Protein 1FXR (pdb70)

Organism: Desulfocurvibacter africanus (NCBI:txid873)

InterPro domains:
  IPR001080 3Fe-4S ferredoxin [PR00352] (7-18)
  IPR001080 3Fe-4S ferredoxin [PR00352] (18-28)
  IPR001080 3Fe-4S ferredoxin [PR00352] (48-60)
  IPR017896 4Fe-4S ferredoxin-type, iron-sulphur binding domain [PS51379] (3-31)
  IPR052395 Electron Transfer Ferredoxin [PTHR39163] (1-65)

B-factor: mean 9.67, std 10.25, range [2.0, 51.99]

Foldseek 3Di:
DQAKWFPQVQAPLPCQLCVQQVQQWDADPPVSGIIGPDRPRGPPVSNVVSQVPRPRNGMGTPND/DWDKWFQQVQFPLPCPLCVQQVQQWDAPVVVRGIIGPDRVSGPPVSVVVSQVPRPRSGIDTPPD

Nearest PDB structures (foldseek):
  1fxr-assembly1_B  TM=9.798E-01  e=6.485E-12  Desulfocurvibacter africanus
  1dax-assembly1_A  TM=8.926E-01  e=4.646E-10  Desulfocurvibacter africanus
  1dfd-assembly1_A  TM=8.720E-01  e=8.637E-10  Desulfocurvibacter africanus
  4id8-assembly1_A  TM=8.393E-01  e=1.549E-03  Rhodopseudomonas palustris HaA2
  5odr-assembly1_A  TM=6.618E-01  e=2.146E+00  Methanothermococcus thermolithotrophicus DSM 2095

Secondary structure (DSSP, 8-state):
--EEEE-TTT-----HHHHH-TTTEEEETTTTEEEES-TTSS-HHHHHHHHHH-TT--EEEE--/---EEE-TTT-----HHHHH-TTTEEEETTTTEEEES-TTSS-HHHHHHHHHH-TT--EEETT-

Sequence (128 aa):
ARKFYVDQDECIACESCVEIAPGAFAMDPEIEKAYVKDVEGASQEEVEEAMDTCPVQCIHWEDEARKFYVDQDECIACESCVEIAPGAFAMDPEIEKAYVKDVEGASQEEVEEAMDTCPVQCIHWEDE

Solvent-accessible surface area: 7194 Å² total; per-residue (Å²): 79,102,92,4,78,18,51,54,136,86,15,113,31,60,90,27,13,39,135,40,0,44,1,0,1,23,47,40,102,153,93,99,57,3,86,37,97,44,48,47,0,3,4,84,117,9,2,47,92,1,23,113,64,14,87,44,101,3,7,67,37,56,109,174,125,68,137,6,90,15,49,54,132,94,15,104,38,60,76,27,12,25,132,42,0,53,1,0,2,26,44,40,110,155,84,116,52,2,87,31,98,42,42,37,0,0,14,77,104,10,0,73,95,0,22,114,61,13,76,48,106,3,7,44,68,92,145,155

CATH classification: 3.30.70.20

Radius of gyration: 15.59 Å; Cα contacts (8 Å, |Δi|>4): 260; chains: 2; bounding box: 47×30×27 Å

Structure (mmCIF, N/CA/C/O backbone):
data_1FXR
#
_entry.id   1FXR
#
_cell.length_a   96.600
_cell.length_b   58.100
_cell.length_c   20.700
_cell.angle_alpha   90.00
_cell.angle_beta   90.00
_cell.angle_gamma   90.00
#
_symmetry.space_group_name_H-M   'P 21 21 2'
#
loop_
_entity.id
_entity.type
_entity.pdbx_description
1 polymer 'FERREDOXIN I'
2 non-polymer 'IRON/SULFUR CLUSTER'
3 non-polymer 'SULFATE ION'
4 water water
#
loop_
_atom_site.group_PDB
_atom_site.id
_atom_site.type_symbol
_atom_site.label_atom_id
_atom_site.label_alt_id
_atom_site.label_comp_id
_atom_site.label_asym_id
_atom_site.label_entity_id
_atom_site.label_seq_id
_atom_site.pdbx_PDB_ins_code
_atom_site.Cartn_x
_atom_site.Cartn_y
_atom_site.Cartn_z
_atom_site.occupancy
_atom_site.B_iso_or_equiv
_atom_site.auth_seq_id
_atom_site.auth_comp_id
_atom_site.auth_asym_id
_atom_site.auth_atom_id
_atom_site.pdbx_PDB_model_num
ATOM 1 N N . ALA A 1 1 ? -5.183 4.912 16.158 1.00 7.03 1 ALA A N 1
ATOM 2 C CA . ALA A 1 1 ? -4.909 5.261 14.785 1.00 7.27 1 ALA A CA 1
ATOM 3 C C . ALA A 1 1 ? -3.462 4.829 14.608 1.00 6.95 1 ALA A C 1
ATOM 4 O O . ALA A 1 1 ? -2.679 4.968 15.551 1.00 8.51 1 ALA A O 1
ATOM 6 N N . ARG A 1 2 ? -3.094 4.296 13.451 1.00 6.90 2 ARG A N 1
ATOM 7 C CA . ARG A 1 2 ? -1.720 3.913 13.164 1.00 6.13 2 ARG A CA 1
ATOM 8 C C . ARG A 1 2 ? -0.957 5.237 13.268 1.00 6.76 2 ARG A C 1
ATOM 9 O O . ARG A 1 2 ? -1.534 6.252 12.861 1.00 8.10 2 ARG A O 1
ATOM 17 N N . LYS A 1 3 ? 0.238 5.337 13.845 1.00 6.86 3 LYS A N 1
ATOM 18 C CA . LYS A 1 3 ? 0.889 6.639 14.009 1.00 7.25 3 LYS A CA 1
ATOM 19 C C . LYS A 1 3 ? 1.542 7.108 12.711 1.00 5.97 3 LYS A C 1
ATOM 20 O O . LYS A 1 3 ? 2.000 6.285 11.906 1.00 5.62 3 LYS A O 1
ATOM 26 N N . PHE A 1 4 ? 1.593 8.431 12.522 1.00 4.06 4 PHE A N 1
ATOM 27 C CA . PHE A 1 4 ? 2.185 9.066 11.366 1.00 2.29 4 PHE A CA 1
ATOM 28 C C . PHE A 1 4 ? 2.726 10.386 11.856 1.00 2.00 4 PHE A C 1
ATOM 29 O O . PHE A 1 4 ? 2.313 10.850 12.914 1.00 2.00 4 PHE A O 1
ATOM 37 N N . TYR A 1 5 ? 3.661 10.983 11.123 1.00 2.58 5 TYR A N 1
ATOM 38 C CA . TYR A 1 5 ? 4.309 12.244 11.480 1.00 3.12 5 TYR A CA 1
ATOM 39 C C . TYR A 1 5 ? 4.927 12.910 10.227 1.00 2.00 5 TYR A C 1
ATOM 40 O O . TYR A 1 5 ? 5.238 12.195 9.254 1.00 2.00 5 TYR A O 1
ATOM 49 N N . VAL A 1 6 ? 5.100 14.240 10.215 1.00 2.00 6 VAL A N 1
ATOM 50 C CA . VAL A 1 6 ? 5.770 14.942 9.130 1.00 2.83 6 VAL A CA 1
ATOM 51 C C . VAL A 1 6 ? 7.274 15.013 9.407 1.00 3.98 6 VAL A C 1
ATOM 52 O O . VAL A 1 6 ? 7.685 15.246 10.550 1.00 5.37 6 VAL A O 1
ATOM 56 N N . ASP A 1 7 ? 8.152 14.771 8.436 1.00 3.11 7 ASP A N 1
ATOM 57 C CA . ASP A 1 7 ? 9.584 14.964 8.625 1.00 2.42 7 ASP A CA 1
ATOM 58 C C . ASP A 1 7 ? 9.706 16.376 8.081 1.00 2.86 7 ASP A C 1
ATOM 59 O O . ASP A 1 7 ? 9.716 16.663 6.872 1.00 2.00 7 ASP A O 1
ATOM 64 N N . GLN A 1 8 ? 9.743 17.280 9.050 1.00 3.47 8 GLN A N 1
ATOM 65 C CA . GLN A 1 8 ? 9.779 18.704 8.796 1.00 4.80 8 GLN A CA 1
ATOM 66 C C . GLN A 1 8 ? 11.068 19.180 8.159 1.00 4.94 8 GLN A C 1
ATOM 67 O O . GLN A 1 8 ? 11.020 20.189 7.465 1.00 5.28 8 GLN A O 1
ATOM 73 N N . ASP A 1 9 ? 12.185 18.442 8.264 1.00 5.77 9 ASP A N 1
ATOM 74 C CA . ASP A 1 9 ? 13.413 18.823 7.571 1.00 6.33 9 ASP A CA 1
ATOM 75 C C . ASP A 1 9 ? 13.268 18.949 6.065 1.00 7.61 9 ASP A C 1
ATOM 76 O O . ASP A 1 9 ? 13.878 19.816 5.435 1.00 9.40 9 ASP A O 1
ATOM 81 N N . GLU A 1 10 ? 12.415 18.057 5.571 1.00 7.37 10 GLU A N 1
ATOM 82 C CA . GLU A 1 10 ? 12.167 17.835 4.178 1.00 7.71 10 GLU A CA 1
ATOM 83 C C . GLU A 1 10 ? 10.976 18.604 3.619 1.00 9.70 10 GLU A C 1
ATOM 84 O O . GLU A 1 10 ? 10.937 18.911 2.421 1.00 11.28 10 GLU A O 1
ATOM 90 N N . CYS A 1 11 ? 10.037 18.966 4.507 1.00 9.38 11 CYS A N 1
ATOM 91 C CA . CYS A 1 11 ? 8.794 19.630 4.142 1.00 6.08 11 CYS A CA 1
ATOM 92 C C . CYS A 1 11 ? 8.957 20.893 3.295 1.00 6.53 11 CYS A C 1
ATOM 93 O O . CYS A 1 11 ? 9.512 21.871 3.770 1.00 6.14 11 CYS A O 1
ATOM 96 N N . ILE A 1 12 ? 8.343 20.966 2.112 1.00 6.34 12 ILE A N 1
ATOM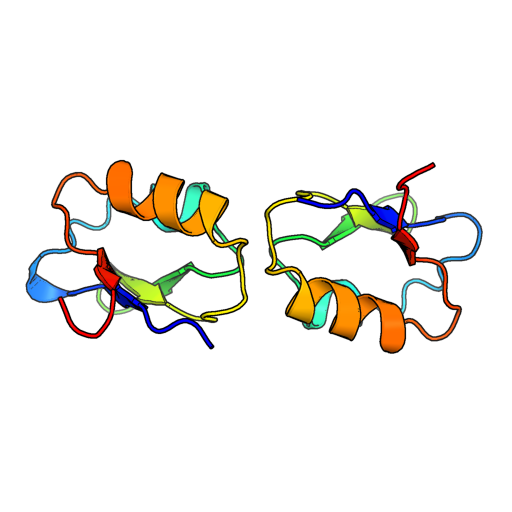 97 C CA . ILE A 1 12 ? 8.419 22.136 1.246 1.00 4.64 12 ILE A CA 1
ATOM 98 C C . ILE A 1 12 ? 7.286 23.162 1.422 1.00 5.49 12 ILE A C 1
ATOM 99 O O . ILE A 1 12 ? 7.088 24.067 0.613 1.00 7.49 12 ILE A O 1
ATOM 104 N N . ALA A 1 13 ? 6.540 23.118 2.527 1.00 4.58 13 ALA A N 1
ATOM 105 C CA . ALA A 1 13 ? 5.351 23.939 2.755 1.00 4.49 13 ALA A CA 1
ATOM 106 C C . ALA A 1 13 ? 4.318 24.089 1.648 1.00 6.29 13 ALA A C 1
ATOM 107 O O . ALA A 1 13 ? 3.584 25.074 1.608 1.00 8.78 13 ALA A O 1
ATOM 109 N N . CYS A 1 14 ? 4.198 23.162 0.685 1.00 6.37 14 CYS A N 1
ATOM 110 C CA . CYS A 1 14 ? 3.131 23.271 -0.324 1.00 6.42 14 CYS A CA 1
ATOM 111 C C . CYS A 1 14 ? 1.682 23.441 0.151 1.00 7.30 14 CYS A C 1
ATOM 112 O O . CYS A 1 14 ? 0.816 23.848 -0.617 1.00 5.96 14 CYS A O 1
ATOM 115 N N . GLU A 1 15 ? 1.391 23.027 1.394 1.00 8.78 15 GLU A N 1
ATOM 116 C CA . GLU A 1 15 ? 0.064 23.012 1.995 1.00 8.44 15 GLU A CA 1
ATOM 117 C C . GLU A 1 15 ? -0.941 21.986 1.509 1.00 6.20 15 GLU A C 1
ATOM 118 O O . GLU A 1 15 ? -2.052 21.950 2.065 1.00 5.03 15 GLU A O 1
ATOM 124 N N . SER A 1 16 ? -0.621 21.093 0.559 1.00 4.20 16 SER A N 1
ATOM 125 C CA . SER A 1 16 ? -1.555 20.054 0.118 1.00 4.95 16 SER A CA 1
ATOM 126 C C . SER A 1 16 ? -2.159 19.167 1.200 1.00 3.62 16 SER A C 1
ATOM 127 O O . SER A 1 16 ? -3.337 18.833 1.121 1.00 3.32 16 SER A O 1
ATOM 130 N N . CYS A 1 17 ? -1.407 18.770 2.239 1.00 3.00 17 CYS A N 1
ATOM 131 C CA . CYS A 1 17 ? -1.923 17.986 3.371 1.00 3.55 17 CYS A CA 1
ATOM 132 C C . CYS A 1 17 ? -2.926 18.670 4.283 1.00 5.06 17 CYS A C 1
ATOM 133 O O . CYS A 1 17 ? -3.811 18.029 4.849 1.00 5.17 17 CYS A O 1
ATOM 136 N N . VAL A 1 18 ? -2.768 19.981 4.424 1.00 5.23 18 VAL A N 1
ATOM 137 C CA . VAL A 1 18 ? -3.655 20.791 5.239 1.00 8.09 18 VAL A CA 1
ATOM 138 C C . VAL A 1 18 ? -4.926 20.973 4.392 1.00 9.28 18 VAL A C 1
ATOM 139 O O . VAL A 1 18 ? -6.034 21.057 4.931 1.00 8.92 18 VAL A O 1
ATOM 143 N N . GLU A 1 19 ? -4.810 21.040 3.055 1.00 9.84 19 GLU A N 1
ATOM 144 C CA . GLU A 1 19 ? -5.991 21.057 2.196 1.00 10.44 19 GLU A CA 1
ATOM 145 C C . GLU A 1 19 ? -6.718 19.707 2.192 1.00 7.95 19 GLU A C 1
ATOM 146 O O . GLU A 1 19 ? -7.941 19.662 2.287 1.00 7.09 19 GLU A O 1
ATOM 152 N N . ILE A 1 20 ? -6.036 18.569 2.084 1.00 4.71 20 ILE A N 1
ATOM 153 C CA . ILE A 1 20 ? -6.702 17.274 2.035 1.00 4.45 20 ILE A CA 1
ATOM 154 C C . ILE A 1 20 ? -7.230 16.799 3.392 1.00 6.08 20 ILE A C 1
ATOM 155 O O . ILE A 1 20 ? -8.317 16.203 3.457 1.00 6.46 20 ILE A O 1
ATOM 160 N N . ALA A 1 21 ? -6.465 17.047 4.477 1.00 4.56 21 ALA A N 1
ATOM 161 C CA . ALA A 1 21 ? -6.768 16.518 5.789 1.00 3.16 21 ALA A CA 1
ATOM 162 C C . ALA A 1 21 ? -6.653 17.589 6.890 1.00 3.59 21 ALA A C 1
ATOM 163 O O . ALA A 1 21 ? -5.743 17.554 7.733 1.00 2.01 21 ALA A O 1
ATOM 165 N N . PRO A 1 22 ? -7.567 18.574 6.916 1.00 2.59 22 PRO A N 1
ATOM 166 C CA . PRO A 1 22 ? -7.466 19.745 7.757 1.00 2.00 22 PRO A CA 1
ATOM 167 C C . PRO A 1 22 ? -7.685 19.459 9.218 1.00 2.00 22 PRO A C 1
ATOM 168 O O . PRO A 1 22 ? -7.349 20.298 10.036 1.00 2.80 22 PRO A O 1
ATOM 172 N N . GLY A 1 23 ? -8.272 18.349 9.631 1.00 2.00 23 GLY A N 1
ATOM 173 C CA . GLY A 1 23 ? -8.382 18.033 11.045 1.00 3.14 23 GLY A CA 1
ATOM 174 C C . GLY A 1 23 ? -7.131 17.334 11.567 1.00 2.00 23 GLY A C 1
ATOM 175 O O . GLY A 1 23 ? -6.929 17.248 12.768 1.00 2.00 23 GLY A O 1
ATOM 176 N N . ALA A 1 24 ? -6.260 16.833 10.701 1.00 2.73 24 ALA A N 1
ATOM 177 C CA . ALA A 1 24 ? -5.042 16.130 11.086 1.00 3.27 24 ALA A CA 1
ATOM 178 C C . ALA A 1 24 ? -3.794 16.977 10.881 1.00 3.02 24 ALA A C 1
ATOM 179 O O . ALA A 1 24 ? -2.883 16.879 11.707 1.00 3.38 24 ALA A O 1
ATOM 181 N N . PHE A 1 25 ? -3.711 17.849 9.862 1.00 3.26 25 PHE A N 1
ATOM 182 C CA . PHE A 1 25 ? -2.510 18.626 9.579 1.00 2.08 25 PHE A CA 1
ATOM 183 C C . PHE A 1 25 ? -2.738 20.098 9.740 1.00 2.15 25 PHE A C 1
ATOM 184 O O . PHE A 1 25 ? -3.846 20.558 9.458 1.00 3.40 25 PHE A O 1
ATOM 192 N N . ALA A 1 26 ? -1.728 20.855 10.170 1.00 2.81 26 ALA A N 1
ATOM 193 C CA . ALA A 1 26 ? -1.811 22.319 10.223 1.00 4.56 26 ALA A CA 1
ATOM 194 C C . ALA A 1 26 ? -0.414 22.866 9.913 1.00 6.76 26 ALA A C 1
ATOM 195 O O . ALA A 1 26 ? 0.586 22.141 10.027 1.00 6.89 26 ALA A O 1
ATOM 197 N N . MET A 1 27 ? -0.287 24.105 9.451 1.00 9.14 27 MET A N 1
ATOM 198 C CA . MET A 1 27 ? 1.006 24.756 9.230 1.00 11.42 27 MET A CA 1
ATOM 199 C C . MET A 1 27 ? 1.537 25.422 10.509 1.00 13.43 27 MET A C 1
ATOM 200 O O . MET A 1 27 ? 0.766 26.062 11.240 1.00 12.46 27 MET A O 1
ATOM 205 N N . ASP A 1 28 ? 2.818 25.288 10.865 1.00 16.03 28 ASP A N 1
ATOM 206 C CA . ASP A 1 28 ? 3.376 26.000 12.009 1.00 19.80 28 ASP A CA 1
ATOM 207 C C . ASP A 1 28 ? 3.790 27.413 11.572 1.00 19.90 28 ASP A C 1
ATOM 208 O O . ASP A 1 28 ? 4.817 27.580 10.888 1.00 18.83 28 ASP A O 1
ATOM 213 N N . PRO A 1 29 ? 3.117 28.464 12.070 1.00 20.79 29 PRO A N 1
ATOM 214 C CA . PRO A 1 29 ? 3.132 29.795 11.488 1.00 22.73 29 PRO A CA 1
ATOM 215 C C . PRO A 1 29 ? 4.534 30.395 11.454 1.00 24.98 29 PRO A C 1
ATOM 216 O O . PRO A 1 29 ? 4.851 31.219 10.577 1.00 25.18 29 PRO A O 1
ATOM 220 N N . GLU A 1 30 ? 5.378 29.921 12.393 1.00 25.63 30 GLU A N 1
ATOM 221 C CA . GLU A 1 30 ? 6.690 30.494 12.510 1.00 26.58 30 GLU A CA 1
ATOM 222 C C . GLU A 1 30 ? 7.848 29.638 12.019 1.00 25.86 30 GLU A C 1
ATOM 223 O O . GLU A 1 30 ? 8.962 30.161 11.926 1.00 27.02 30 GLU A O 1
ATOM 229 N N . ILE A 1 31 ? 7.693 28.343 11.717 1.00 23.75 31 ILE A N 1
ATOM 230 C CA . ILE A 1 31 ? 8.800 27.663 11.031 1.00 22.98 31 ILE A CA 1
ATOM 231 C C . ILE A 1 31 ? 8.424 27.317 9.589 1.00 22.80 31 ILE A C 1
ATOM 232 O O . ILE A 1 31 ? 9.263 26.823 8.842 1.00 22.68 31 ILE A O 1
ATOM 237 N N . GLU A 1 32 ? 7.161 27.562 9.191 1.00 22.46 32 GLU A N 1
ATOM 238 C CA . GLU A 1 32 ? 6.648 27.283 7.864 1.00 21.16 32 GLU A CA 1
ATOM 239 C C . GLU A 1 32 ? 6.794 25.844 7.401 1.00 17.94 32 GLU A C 1
ATOM 240 O O . GLU A 1 32 ? 7.132 25.529 6.263 1.00 18.07 32 GLU A O 1
ATOM 246 N N . LYS A 1 33 ? 6.483 24.926 8.297 1.00 14.15 33 LYS A N 1
ATOM 247 C CA . LYS A 1 33 ? 6.535 23.510 8.001 1.00 10.72 33 LYS A CA 1
ATOM 248 C C . LYS A 1 33 ? 5.180 23.009 8.459 1.00 9.45 33 LYS A C 1
ATOM 249 O O . LYS A 1 33 ? 4.555 23.624 9.330 1.00 8.52 33 LYS A O 1
ATOM 255 N N . ALA A 1 34 ? 4.675 21.927 7.888 1.00 7.08 34 ALA A N 1
ATOM 256 C CA . ALA A 1 34 ? 3.408 21.361 8.337 1.00 4.98 34 ALA A CA 1
ATOM 257 C C . ALA A 1 34 ? 3.662 20.448 9.535 1.00 4.80 34 ALA A C 1
ATOM 258 O O . ALA A 1 34 ? 4.801 19.994 9.711 1.00 5.19 34 ALA A O 1
ATOM 260 N N . TYR A 1 35 ? 2.725 20.172 10.440 1.00 4.65 35 TYR A N 1
ATOM 261 C CA . TYR A 1 35 ? 2.959 19.181 11.493 1.00 4.49 35 TYR A CA 1
ATOM 262 C C . TYR A 1 35 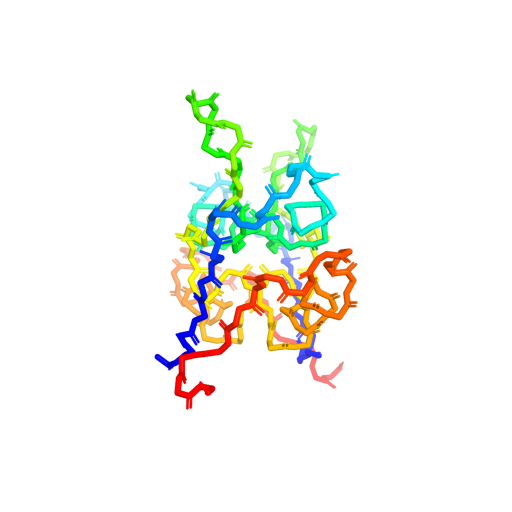? 1.636 18.475 11.789 1.00 2.62 35 TYR A C 1
ATOM 263 O O . TYR A 1 35 ? 0.575 18.986 11.411 1.00 2.36 35 TYR A O 1
ATOM 272 N N . VAL A 1 36 ? 1.621 17.324 12.448 1.00 2.00 36 VAL A N 1
ATOM 273 C CA . VAL A 1 36 ? 0.373 16.655 12.751 1.00 2.42 36 VAL A CA 1
ATOM 274 C C . VAL A 1 36 ? -0.276 17.331 13.961 1.00 2.00 36 VAL A C 1
ATOM 275 O O . VAL A 1 36 ? 0.275 17.312 15.060 1.00 2.00 36 VAL A O 1
ATOM 279 N N . LYS A 1 37 ? -1.428 17.972 13.813 1.00 2.00 37 LYS A N 1
ATOM 280 C CA . LYS A 1 37 ? -2.084 18.509 14.990 1.00 2.39 37 LYS A CA 1
ATOM 281 C C . LYS A 1 37 ? -3.010 17.474 15.646 1.00 2.86 37 LYS A C 1
ATOM 282 O O . LYS A 1 37 ? -3.392 17.638 16.816 1.00 3.83 37 LYS A O 1
ATOM 288 N N . ASP A 1 38 ? -3.443 16.404 14.953 1.00 2.30 38 ASP A N 1
ATOM 289 C CA . ASP A 1 38 ? -4.238 15.372 15.583 1.00 2.00 38 ASP A CA 1
ATOM 290 C C . ASP A 1 38 ? -4.156 14.085 14.780 1.00 2.00 38 ASP A C 1
ATOM 291 O O . ASP A 1 38 ? -4.616 14.003 13.648 1.00 2.00 38 ASP A O 1
ATOM 296 N N . VAL A 1 39 ? -3.619 13.029 15.397 1.00 2.39 39 VAL A N 1
ATOM 297 C CA . VAL A 1 39 ? -3.444 11.707 14.800 1.00 2.49 39 VAL A CA 1
ATOM 298 C C . VAL A 1 39 ? -4.790 10.994 14.477 1.00 3.14 39 VAL A C 1
ATOM 299 O O . VAL A 1 39 ? -4.893 10.115 13.611 1.00 2.00 39 VAL A O 1
ATOM 303 N N . GLU A 1 40 ? -5.852 11.412 15.185 1.00 2.00 40 GLU A N 1
ATOM 304 C CA . GLU A 1 40 ? -7.202 10.955 14.974 1.00 2.00 40 GLU A CA 1
ATOM 305 C C . GLU A 1 40 ? -8.047 11.914 14.126 1.00 2.74 40 GLU A C 1
ATOM 306 O O . GLU A 1 40 ? -9.247 11.665 13.918 1.00 2.00 40 GLU A O 1
ATOM 312 N N . GLY A 1 41 ? -7.461 12.982 13.575 1.00 2.18 41 GLY A N 1
ATOM 313 C CA . GLY A 1 41 ? -8.210 14.018 12.884 1.00 2.00 41 GLY A CA 1
ATOM 314 C C . GLY A 1 41 ? -8.504 13.727 11.428 1.00 2.00 41 GLY A C 1
ATOM 315 O O . GLY A 1 41 ? -8.866 14.628 10.680 1.00 4.09 41 GLY A O 1
ATOM 316 N N . ALA A 1 42 ? -8.312 12.528 10.920 1.00 2.00 42 ALA A N 1
ATOM 317 C CA . ALA A 1 42 ? -8.653 12.200 9.541 1.00 2.24 42 ALA A CA 1
ATOM 318 C C . ALA A 1 42 ? -8.753 10.678 9.563 1.00 2.87 42 ALA A C 1
ATOM 319 O O . ALA A 1 42 ? -8.192 10.037 10.470 1.00 2.00 42 ALA A O 1
ATOM 321 N N . SER A 1 43 ? -9.525 10.072 8.665 1.00 3.20 43 SER A N 1
ATOM 322 C CA . SER A 1 43 ? -9.600 8.625 8.622 1.00 3.96 43 SER A CA 1
ATOM 323 C C . SER A 1 43 ? -8.259 8.138 8.082 1.00 2.01 43 SER A C 1
ATOM 324 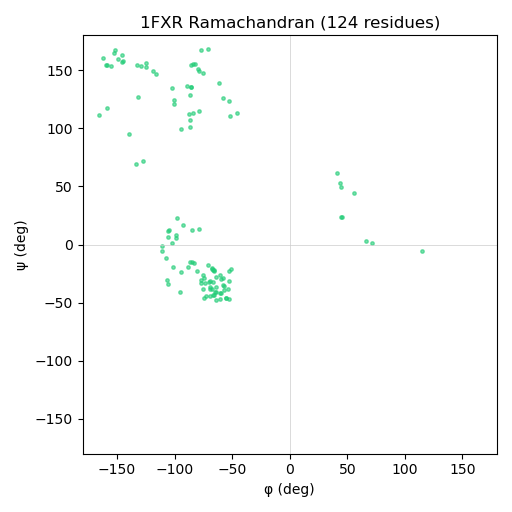O O . SER A 1 43 ? -7.478 8.921 7.515 1.00 2.00 43 SER A O 1
AT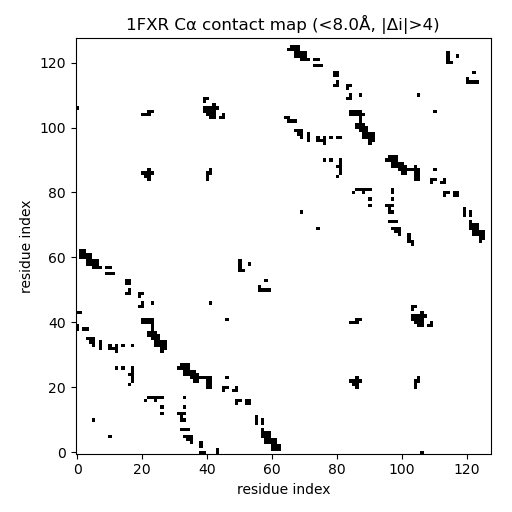OM 327 N N . GLN A 1 44 ? -7.989 6.845 8.177 1.00 3.17 44 GLN A N 1
ATOM 328 C CA . GLN A 1 44 ? -6.750 6.303 7.687 1.00 5.16 44 GLN A CA 1
ATOM 329 C C . GLN A 1 44 ? -6.683 6.495 6.174 1.00 5.80 44 GLN A C 1
ATOM 330 O O . GLN A 1 44 ? -5.606 6.819 5.677 1.00 3.80 44 GLN A O 1
ATOM 336 N N . GLU A 1 45 ? -7.775 6.393 5.395 1.00 7.28 45 GLU A N 1
ATOM 337 C CA . GLU A 1 45 ? -7.666 6.612 3.945 1.00 10.62 45 GLU A CA 1
ATOM 338 C C . GLU A 1 45 ? -7.378 8.062 3.547 1.00 8.02 45 GLU A C 1
ATOM 339 O O . GLU A 1 45 ? -6.684 8.316 2.552 1.00 7.55 45 GLU A O 1
ATOM 345 N N . GLU A 1 46 ? -7.859 9.040 4.320 1.00 5.27 46 GLU A N 1
ATOM 346 C CA . GLU A 1 46 ? -7.593 10.426 4.040 1.00 3.08 46 GLU A CA 1
ATOM 347 C C . GLU A 1 46 ? -6.149 10.746 4.405 1.00 3.01 46 GLU A C 1
ATOM 348 O O . GLU A 1 46 ? -5.510 11.591 3.766 1.00 2.00 46 GLU A O 1
ATOM 354 N N . VAL A 1 47 ? -5.613 10.088 5.437 1.00 2.53 47 VAL A N 1
ATOM 355 C CA . VAL A 1 47 ? -4.217 10.285 5.789 1.00 2.91 47 VAL A CA 1
ATOM 356 C C . VAL A 1 47 ? -3.365 9.788 4.629 1.00 2.00 47 VAL A C 1
ATOM 357 O O . VAL A 1 47 ? -2.474 10.505 4.145 1.00 2.00 47 VAL A O 1
ATOM 361 N N . GLU A 1 48 ? -3.677 8.587 4.138 1.00 2.00 48 GLU A N 1
ATOM 362 C CA . GLU A 1 48 ? -2.934 7.988 3.040 1.00 3.17 48 GLU A CA 1
ATOM 363 C C . GLU A 1 48 ? -2.987 8.862 1.809 1.00 2.00 48 GLU A C 1
ATOM 364 O O . GLU A 1 48 ? -1.948 9.074 1.184 1.00 2.00 48 GLU A O 1
ATOM 370 N N . GLU A 1 49 ? -4.141 9.443 1.494 1.00 2.00 49 GLU A N 1
ATOM 371 C CA . GLU A 1 49 ? -4.269 10.355 0.378 1.00 2.00 49 GLU A CA 1
ATOM 372 C C . GLU A 1 49 ? -3.257 11.503 0.518 1.00 2.94 49 GLU A C 1
ATOM 373 O O . GLU A 1 49 ? -2.510 11.810 -0.428 1.00 2.00 49 GLU A O 1
ATOM 379 N N . ALA A 1 50 ? -3.159 12.075 1.727 1.00 2.00 50 ALA A N 1
ATOM 380 C CA . ALA A 1 50 ? -2.276 13.203 1.953 1.00 2.00 50 ALA A CA 1
ATOM 381 C C . ALA A 1 50 ? -0.813 12.788 1.862 1.00 2.90 50 ALA A C 1
ATOM 382 O O . ALA A 1 50 ? 0.012 13.497 1.283 1.00 2.29 50 ALA A O 1
ATOM 384 N N . MET A 1 51 ? -0.498 11.599 2.370 1.00 2.72 51 MET A N 1
ATOM 385 C CA . MET A 1 51 ? 0.824 11.010 2.275 1.00 4.85 51 MET A CA 1
ATOM 386 C C . MET A 1 51 ? 1.261 10.706 0.848 1.00 4.85 51 MET A C 1
ATOM 387 O O . MET A 1 51 ? 2.423 10.890 0.487 1.00 4.31 51 MET A O 1
ATOM 392 N N . ASP A 1 52 ? 0.353 10.191 0.027 1.00 5.37 52 ASP A N 1
ATOM 393 C CA . ASP A 1 52 ? 0.661 9.844 -1.353 1.00 6.37 52 ASP A CA 1
ATOM 394 C C . ASP A 1 52 ? 0.784 11.085 -2.195 1.00 5.40 52 ASP A C 1
ATOM 395 O O . ASP A 1 52 ? 1.472 11.051 -3.203 1.00 7.79 52 ASP A O 1
ATOM 400 N N . THR A 1 53 ? 0.087 12.159 -1.839 1.00 4.53 53 THR A N 1
ATOM 401 C CA . THR A 1 53 ? 0.204 13.448 -2.493 1.00 3.37 53 THR A CA 1
ATOM 402 C C . THR A 1 53 ? 1.447 14.247 -2.116 1.00 3.89 53 THR A C 1
ATOM 403 O O . THR A 1 53 ? 1.916 14.975 -2.990 1.00 2.99 53 THR A O 1
ATOM 407 N N . CYS A 1 54 ? 2.007 14.140 -0.897 1.00 2.44 54 CYS A N 1
ATOM 408 C CA . CYS A 1 54 ? 3.168 14.911 -0.531 1.00 2.00 54 CYS A CA 1
ATOM 409 C C . CYS A 1 54 ? 4.267 14.921 -1.588 1.00 3.13 54 CYS A C 1
ATOM 410 O O . CYS A 1 54 ? 4.900 13.883 -1.778 1.00 2.00 54 CYS A O 1
ATOM 413 N N . PRO A 1 55 ? 4.593 16.051 -2.251 1.00 3.03 55 PRO A N 1
ATOM 414 C CA . PRO A 1 55 ? 5.567 16.099 -3.331 1.00 3.32 55 PRO A CA 1
ATOM 415 C C . PRO A 1 55 ? 6.946 15.643 -2.899 1.00 2.89 55 PRO A C 1
ATOM 416 O O . PRO A 1 55 ? 7.698 15.138 -3.729 1.00 2.59 55 PRO A O 1
ATOM 420 N N . VAL A 1 56 ? 7.321 15.834 -1.636 1.00 2.00 56 VAL A N 1
ATOM 421 C CA . VAL A 1 56 ? 8.606 15.348 -1.183 1.00 2.41 56 VAL A CA 1
ATOM 422 C C . VAL A 1 56 ? 8.509 14.090 -0.311 1.00 3.72 56 VAL A C 1
ATOM 423 O O . VAL A 1 56 ? 9.471 13.671 0.331 1.00 2.53 56 VAL A O 1
ATOM 427 N N . GLN A 1 57 ? 7.353 13.419 -0.248 1.00 4.07 57 GLN A N 1
ATOM 428 C CA . GLN A 1 57 ? 7.186 12.207 0.567 1.00 5.21 57 GLN A CA 1
ATOM 429 C C . GLN A 1 57 ? 7.789 12.229 1.986 1.00 4.77 57 GLN A C 1
ATOM 430 O O . GLN A 1 57 ? 8.580 11.362 2.381 1.00 4.85 57 GLN A O 1
ATOM 436 N N . CYS A 1 58 ? 7.426 13.260 2.768 1.00 4.35 58 CYS A N 1
ATOM 437 C CA . CYS A 1 58 ? 7.930 13.437 4.131 1.00 3.35 58 CYS A CA 1
ATOM 438 C C . CYS A 1 58 ? 6.972 13.047 5.258 1.00 2.62 58 CYS A C 1
ATOM 439 O O . CYS A 1 58 ? 7.348 13.086 6.434 1.00 3.53 58 CYS A O 1
ATOM 442 N N . ILE A 1 59 ? 5.774 12.555 4.969 1.00 2.00 59 ILE A N 1
ATOM 443 C CA . ILE A 1 59 ? 4.862 12.114 6.008 1.00 2.22 59 ILE A CA 1
ATOM 444 C C . ILE A 1 59 ? 5.050 10.591 5.991 1.00 2.84 59 ILE A C 1
ATOM 445 O O . ILE A 1 59 ? 4.965 9.917 4.951 1.00 2.00 59 ILE A O 1
ATOM 450 N N . HIS A 1 60 ? 5.389 10.058 7.156 1.00 2.97 60 HIS A N 1
ATOM 451 C CA . HIS A 1 60 ? 5.737 8.657 7.278 1.00 2.00 60 HIS A CA 1
ATOM 452 C C . HIS A 1 60 ? 4.869 8.005 8.329 1.00 2.92 60 HIS A C 1
ATOM 453 O O . HIS A 1 60 ? 4.423 8.653 9.275 1.00 4.21 60 HIS A O 1
ATOM 460 N N . TRP A 1 61 ? 4.638 6.713 8.199 1.00 4.86 61 TRP A N 1
ATOM 461 C CA . TRP A 1 61 ? 3.955 5.947 9.213 1.00 5.95 61 TRP A CA 1
ATOM 462 C C . TRP A 1 61 ? 5.043 5.611 10.221 1.00 8.41 61 TRP A C 1
ATOM 463 O O . TRP A 1 61 ? 6.238 5.570 9.900 1.00 9.45 61 TRP A O 1
ATOM 474 N N . GLU A 1 62 ? 4.645 5.363 11.457 1.00 11.80 62 GLU A N 1
ATOM 475 C CA . GLU A 1 62 ? 5.554 5.012 12.521 1.00 14.81 62 GLU A CA 1
ATOM 476 C C . GLU A 1 62 ? 4.795 3.936 13.251 1.00 17.15 62 GLU A C 1
ATOM 477 O O . GLU A 1 62 ? 3.791 4.161 13.931 1.00 16.15 62 GLU A O 1
ATOM 483 N N . ASP A 1 63 ? 5.174 2.754 12.802 1.00 20.68 63 ASP A N 1
ATOM 484 C CA . ASP A 1 63 ? 4.722 1.484 13.390 1.00 26.65 63 ASP A CA 1
ATOM 485 C C . ASP A 1 63 ? 5.795 1.053 14.382 1.00 30.41 63 ASP A C 1
ATOM 486 O O . ASP A 1 63 ? 5.579 0.379 15.400 1.00 31.24 63 ASP A O 1
ATOM 491 N N . GLU A 1 64 ? 6.958 1.335 13.761 1.00 35.59 64 GLU A N 1
ATOM 492 C CA . GLU A 1 64 ? 8.313 1.234 14.276 1.00 39.75 64 GLU A CA 1
ATOM 493 C C . GLU A 1 64 ? 8.610 2.324 15.319 1.00 40.60 64 GLU A C 1
ATOM 494 O O . GLU A 1 64 ? 7.692 3.004 15.739 1.00 41.41 64 GLU A O 1
ATOM 501 N N . ALA B 1 1 ? -17.461 5.327 2.102 1.00 36.47 1 ALA B N 1
ATOM 502 C CA . ALA B 1 1 ? -17.114 4.467 3.220 1.00 35.98 1 ALA B CA 1
ATOM 503 C C . ALA B 1 1 ? -18.142 4.829 4.305 1.00 35.06 1 ALA B C 1
ATOM 504 O O . ALA B 1 1 ? -19.273 4.366 4.156 1.00 33.64 1 ALA B O 1
ATOM 506 N N . ARG B 1 2 ? -17.856 5.690 5.297 1.00 33.25 2 ARG B N 1
ATOM 507 C CA . ARG B 1 2 ? -18.791 6.029 6.362 1.00 31.03 2 ARG B CA 1
ATOM 508 C C . ARG B 1 2 ? -19.858 6.973 5.853 1.00 28.67 2 ARG B C 1
ATOM 509 O O . ARG B 1 2 ? -19.559 7.783 4.971 1.00 30.38 2 ARG B O 1
ATOM 517 N N . LYS B 1 3 ? -21.075 6.889 6.374 1.00 24.11 3 LYS B N 1
ATOM 518 C CA . LYS B 1 3 ? -22.066 7.915 6.116 1.00 19.17 3 LYS B CA 1
ATOM 519 C C . LYS B 1 3 ? -22.595 8.210 7.498 1.00 14.16 3 LYS B C 1
ATOM 520 O O . LYS B 1 3 ? -22.974 7.299 8.251 1.00 11.39 3 LYS B O 1
ATOM 526 N N . PHE B 1 4 ? -22.566 9.475 7.846 1.00 8.84 4 PHE B N 1
ATOM 527 C CA . PHE B 1 4 ? -23.145 9.951 9.086 1.00 6.02 4 PHE B CA 1
ATOM 528 C C . PHE B 1 4 ? -23.441 11.402 8.753 1.00 4.53 4 PHE B C 1
ATOM 529 O O . PHE B 1 4 ? -22.802 11.998 7.879 1.00 3.12 4 PHE B O 1
ATOM 537 N N . TYR B 1 5 ? -24.435 11.950 9.436 1.00 4.52 5 TYR B N 1
ATOM 538 C CA . TYR B 1 5 ? -24.949 13.287 9.199 1.00 2.92 5 TYR 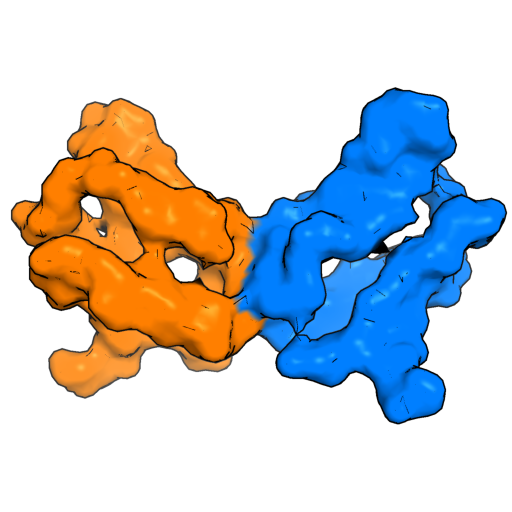B CA 1
ATOM 539 C C . TYR B 1 5 ? -25.537 13.828 10.519 1.00 2.00 5 TYR B C 1
ATOM 540 O O . TYR B 1 5 ? -25.772 13.080 11.483 1.00 2.00 5 TYR B O 1
ATOM 549 N N . VAL B 1 6 ? -25.828 15.120 10.581 1.00 2.00 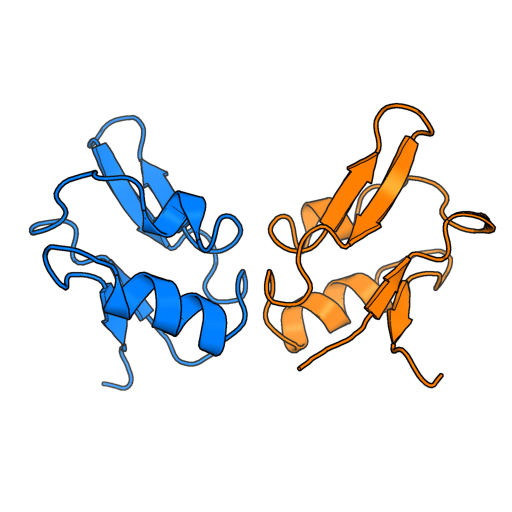6 VAL B N 1
ATOM 550 C CA . VAL B 1 6 ? -26.429 15.730 11.762 1.00 2.58 6 VAL B CA 1
ATOM 551 C C . VAL B 1 6 ? -27.911 15.924 11.438 1.00 3.43 6 VAL B C 1
ATOM 552 O O . VAL B 1 6 ? -28.253 16.344 10.314 1.00 2.95 6 VAL B O 1
ATOM 556 N N . ASP B 1 7 ? -28.818 15.573 12.360 1.00 2.00 7 ASP B N 1
ATOM 557 C CA . ASP B 1 7 ? -30.223 15.864 12.178 1.00 2.00 7 ASP B CA 1
ATOM 558 C C . ASP B 1 7 ? -30.332 17.275 12.746 1.00 2.73 7 ASP B C 1
ATOM 559 O O . ASP B 1 7 ? -30.427 17.547 13.958 1.00 2.00 7 ASP B O 1
ATOM 564 N N . GLN B 1 8 ? -30.356 18.212 11.807 1.00 2.12 8 GLN B N 1
ATOM 565 C CA . GLN B 1 8 ? -30.335 19.623 12.167 1.00 3.88 8 GLN B CA 1
ATOM 566 C C . GLN B 1 8 ? -31.593 20.103 12.897 1.00 3.85 8 GLN B C 1
ATOM 567 O O . GLN B 1 8 ? -31.505 21.068 13.665 1.00 4.06 8 GLN B O 1
ATOM 573 N N . ASP B 1 9 ? -32.753 19.439 12.790 1.00 4.12 9 ASP B N 1
ATOM 574 C CA . ASP B 1 9 ? -33.925 19.796 13.593 1.00 4.98 9 ASP B CA 1
ATOM 575 C C . ASP B 1 9 ? -33.687 19.749 15.090 1.00 3.63 9 ASP B C 1
ATOM 576 O O . ASP B 1 9 ? -34.330 20.444 15.857 1.00 4.64 9 ASP B O 1
ATOM 581 N N . GLU B 1 10 ? -32.780 18.888 15.508 1.00 2.00 10 GLU B N 1
ATOM 582 C CA . GLU B 1 10 ? -32.537 18.672 16.897 1.00 3.40 10 GLU B CA 1
ATOM 583 C C . GLU B 1 10 ? -31.310 19.361 17.436 1.00 4.98 10 GLU B C 1
ATOM 584 O O . GLU B 1 10 ? -31.205 19.571 18.662 1.00 7.70 10 GLU B O 1
ATOM 590 N N . CYS B 1 11 ? -30.406 19.725 16.529 1.00 3.68 11 CYS B N 1
ATOM 591 C CA . CYS B 1 11 ? -29.134 20.277 16.898 1.00 2.44 11 CYS B CA 1
ATOM 592 C C . CYS B 1 11 ? -29.343 21.520 17.729 1.00 2.00 11 CYS B C 1
ATOM 593 O O . CYS B 1 11 ? -30.054 22.422 17.314 1.00 2.11 11 CYS B O 1
ATOM 596 N N . ILE B 1 12 ? -28.751 21.601 18.912 1.00 3.61 12 ILE B N 1
ATOM 597 C CA . ILE B 1 12 ? -28.831 22.816 19.716 1.00 4.76 12 ILE B CA 1
ATOM 598 C C . ILE B 1 12 ? -27.591 23.719 19.568 1.00 4.30 12 ILE B C 1
ATOM 599 O O . ILE B 1 12 ? -27.289 24.554 20.419 1.00 5.27 12 ILE B O 1
ATOM 604 N N . ALA B 1 13 ? -26.819 23.623 18.486 1.00 3.87 13 ALA B N 1
ATOM 605 C CA . ALA B 1 13 ? -25.576 24.386 18.319 1.00 2.83 13 ALA B CA 1
ATOM 606 C C . ALA B 1 13 ? -24.531 24.535 19.439 1.00 2.30 13 ALA B C 1
ATOM 607 O O . ALA B 1 13 ? -23.784 25.510 19.532 1.00 2.02 13 ALA B O 1
ATOM 609 N N . CYS B 1 14 ? -24.494 23.614 20.410 1.00 2.64 14 CYS B N 1
ATOM 610 C CA . CYS B 1 14 ? -23.413 23.580 21.408 1.00 3.67 14 CYS B CA 1
ATOM 611 C C . CYS B 1 14 ? -21.941 23.596 20.899 1.00 5.44 14 CYS B C 1
ATOM 612 O O . CYS B 1 14 ? -21.007 23.841 21.672 1.00 4.92 14 CYS B O 1
ATOM 615 N N . GLU B 1 15 ? -21.690 23.218 19.633 1.00 6.26 15 GLU B N 1
ATOM 616 C CA . GLU B 1 15 ? -20.369 23.107 19.032 1.00 7.38 15 GLU B CA 1
ATOM 617 C C . GLU B 1 15 ? -19.386 22.056 19.520 1.00 7.86 15 GLU B C 1
ATOM 618 O O . GLU B 1 15 ? -18.271 22.008 18.987 1.00 8.87 15 GLU B O 1
ATOM 624 N N . SER B 1 16 ? -19.725 21.169 20.466 1.00 6.22 16 SER B N 1
ATOM 625 C CA . SER B 1 16 ? -18.843 20.094 20.874 1.00 6.47 16 SER B CA 1
ATOM 626 C C . SER B 1 16 ? -18.351 19.252 19.715 1.00 6.64 16 SER B C 1
ATOM 627 O O . SER B 1 16 ? -17.140 19.027 19.640 1.00 7.77 16 SER B O 1
ATOM 630 N N . CYS B 1 17 ? -19.206 18.799 18.779 1.00 6.21 17 CYS B N 1
ATOM 631 C CA . CYS B 1 17 ? -18.723 18.104 17.576 1.00 4.42 17 CYS B CA 1
ATOM 632 C C . CYS B 1 17 ? -17.721 18.829 16.661 1.00 5.60 17 CYS B C 1
ATOM 633 O O . CYS B 1 17 ? -16.812 18.208 16.098 1.00 3.66 17 CYS B O 1
ATOM 636 N N . VAL B 1 18 ? -17.806 20.146 16.470 1.00 7.02 18 VAL B N 1
ATOM 637 C CA . VAL B 1 18 ? -16.835 20.793 15.600 1.00 9.07 18 VAL B CA 1
ATOM 638 C C . VAL B 1 18 ? -15.561 21.003 16.446 1.00 9.24 18 VAL B C 1
ATOM 639 O O . VAL B 1 18 ? -14.483 21.106 15.858 1.00 8.32 18 VAL B O 1
ATOM 643 N N . GLU B 1 19 ? -15.643 21.040 17.802 1.00 8.16 19 GLU B N 1
ATOM 644 C CA . GLU B 1 19 ? -14.483 21.155 18.691 1.00 7.91 19 GLU B CA 1
ATOM 645 C C . GLU B 1 19 ? -13.702 19.861 18.735 1.00 6.45 19 GLU B C 1
ATOM 646 O O . GLU B 1 19 ? -12.467 19.869 18.678 1.00 4.35 19 GLU B O 1
ATOM 652 N N . ILE B 1 20 ? -14.412 18.737 18.843 1.00 4.94 20 ILE B N 1
ATOM 653 C CA . ILE B 1 20 ? -13.783 17.427 18.859 1.00 4.71 20 ILE B CA 1
ATOM 654 C C . ILE B 1 20 ? -13.288 16.982 17.476 1.00 5.14 20 ILE B C 1
ATOM 655 O O . ILE B 1 20 ? -12.157 16.484 17.379 1.00 5.54 20 ILE B O 1
ATOM 660 N N . ALA B 1 21 ? -14.079 17.116 16.399 1.00 4.90 21 ALA B N 1
ATOM 661 C CA . ALA B 1 21 ? -13.686 16.639 15.089 1.00 3.00 21 ALA B CA 1
ATOM 662 C C 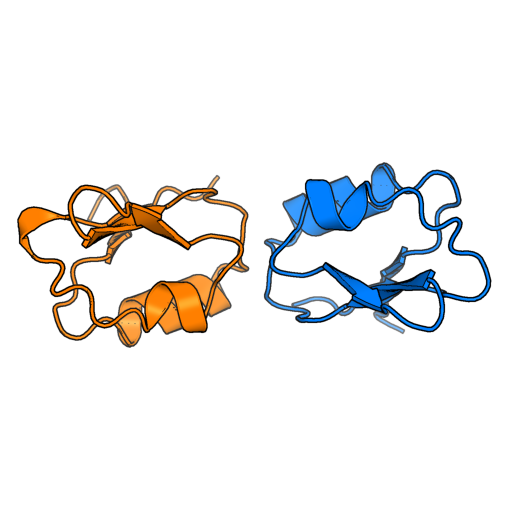. ALA B 1 21 ? -13.792 17.729 13.998 1.00 2.00 21 ALA B C 1
ATOM 663 O O . ALA B 1 21 ? -14.662 17.697 13.121 1.00 2.02 21 ALA B O 1
ATOM 665 N N . PRO B 1 22 ? -12.924 18.742 13.971 1.00 2.00 22 PRO B N 1
ATOM 666 C CA . PRO B 1 22 ? -13.039 19.890 13.088 1.00 2.00 22 PRO B CA 1
ATOM 667 C C . PRO B 1 22 ? -12.857 19.595 11.618 1.00 2.00 22 PRO B C 1
ATOM 668 O O . PRO B 1 22 ? -13.225 20.417 10.781 1.00 2.00 22 PRO B O 1
ATOM 672 N N . GLY B 1 23 ? -12.237 18.484 11.264 1.00 2.00 23 GLY B N 1
ATOM 673 C CA . GLY B 1 23 ? -12.082 18.150 9.867 1.00 2.13 23 GLY B CA 1
ATOM 674 C C . GLY B 1 23 ? -13.335 17.469 9.331 1.00 2.50 23 GLY B C 1
ATOM 675 O O . GLY B 1 23 ? -13.483 17.372 8.117 1.00 2.00 23 GLY B O 1
ATOM 676 N N . ALA B 1 24 ? -14.243 16.967 10.188 1.00 2.80 24 ALA B N 1
ATOM 677 C CA . ALA B 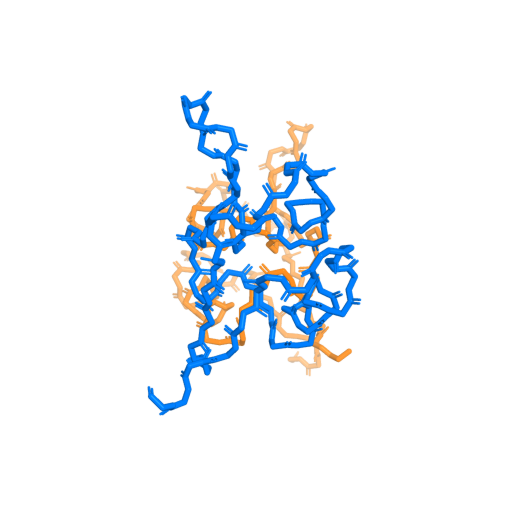1 24 ? -15.470 16.292 9.770 1.00 2.14 24 ALA B CA 1
ATOM 678 C C . ALA B 1 24 ? -16.689 17.170 9.994 1.00 2.00 24 ALA B C 1
ATOM 679 O O . ALA B 1 24 ? -17.631 17.067 9.206 1.00 2.00 24 ALA B O 1
ATOM 681 N N . PHE B 1 25 ? -16.728 18.062 11.000 1.00 2.00 25 PHE B N 1
ATOM 682 C CA . PHE B 1 25 ? -17.910 18.875 11.273 1.00 3.34 25 PHE B CA 1
ATOM 683 C C . PHE B 1 25 ? -17.644 20.369 11.155 1.00 2.94 25 PHE B C 1
ATOM 684 O O . PHE B 1 25 ? -16.526 20.820 11.440 1.00 3.55 25 PHE B O 1
ATOM 692 N N . ALA B 1 26 ? -18.666 21.132 10.761 1.00 2.00 26 ALA B N 1
ATOM 693 C CA . ALA B 1 26 ? -18.572 22.581 10.723 1.00 2.57 26 ALA B CA 1
ATOM 694 C C . ALA B 1 26 ? -19.911 23.211 11.093 1.00 3.96 26 ALA B C 1
ATOM 695 O O . ALA B 1 26 ? -20.959 22.558 11.004 1.00 2.00 26 ALA B O 1
ATOM 697 N N . MET B 1 27 ? -19.923 24.471 11.539 1.00 7.23 27 MET B N 1
ATOM 698 C CA . MET B 1 27 ? -21.182 25.180 11.758 1.00 8.94 27 MET B CA 1
ATOM 699 C C . MET B 1 27 ? -21.636 25.822 10.450 1.00 10.84 27 MET B C 1
ATOM 700 O O . MET B 1 27 ? -20.829 26.392 9.701 1.00 11.80 27 MET B O 1
ATOM 705 N N . ASP B 1 28 ? -22.921 25.698 10.125 1.00 10.66 28 ASP B N 1
ATOM 706 C CA . ASP B 1 28 ? -23.491 26.416 9.011 1.00 12.30 28 ASP B CA 1
ATOM 707 C C . ASP B 1 28 ? -23.893 27.768 9.638 1.00 15.20 28 ASP B C 1
ATOM 708 O O . ASP B 1 28 ? -24.894 27.858 10.382 1.00 14.56 28 ASP B O 1
ATOM 713 N N . PRO B 1 29 ? -23.182 28.867 9.349 1.00 14.66 29 PRO B N 1
ATOM 714 C CA . PRO B 1 29 ? -23.302 30.127 10.075 1.00 16.40 29 PRO B CA 1
ATOM 715 C C . PRO B 1 29 ? -24.695 30.743 9.921 1.00 18.01 29 PRO B C 1
ATOM 716 O O . PRO B 1 29 ? -25.227 31.416 10.795 1.00 19.08 29 PRO B O 1
ATOM 720 N N . GLU B 1 30 ? -25.328 30.422 8.793 1.00 18.41 30 GLU B N 1
ATOM 721 C CA . GLU B 1 30 ? -26.630 30.937 8.447 1.00 18.58 30 GLU B CA 1
ATOM 722 C C . GLU B 1 30 ? -27.779 30.505 9.344 1.00 18.15 30 GLU B C 1
ATOM 723 O O . GLU B 1 30 ? -28.694 31.286 9.630 1.00 18.44 30 GLU B O 1
ATOM 729 N N . ILE B 1 31 ? -27.783 29.210 9.682 1.00 17.60 31 ILE B N 1
ATOM 730 C CA . ILE B 1 31 ? -28.853 28.647 10.497 1.00 14.99 31 ILE B CA 1
ATOM 731 C C . ILE B 1 31 ? -28.338 28.268 11.874 1.00 15.24 31 ILE B C 1
ATOM 732 O O . ILE B 1 31 ? -29.116 27.852 12.726 1.00 15.64 31 ILE B O 1
ATOM 737 N N . GLU B 1 32 ? -27.034 28.481 12.082 1.00 14.29 32 GLU B N 1
ATOM 738 C CA . GLU B 1 32 ? -26.298 28.057 13.246 1.00 15.64 32 GLU B CA 1
ATOM 739 C C . GLU B 1 32 ? -26.675 26.634 13.722 1.00 14.23 32 GLU B C 1
ATOM 740 O O . GLU B 1 32 ? -27.124 26.355 14.833 1.00 14.01 32 GLU B O 1
ATOM 746 N N . LYS B 1 33 ? -26.434 25.677 12.809 1.00 9.64 33 LYS B N 1
ATOM 747 C CA . LYS B 1 33 ? -26.600 24.259 13.069 1.00 6.87 33 LYS B CA 1
ATOM 748 C C . LYS B 1 33 ? -25.350 23.568 12.569 1.00 5.23 33 LYS B C 1
ATOM 749 O O . LYS B 1 33 ? -24.689 24.048 11.667 1.00 3.16 33 LYS B O 1
ATOM 755 N N . ALA B 1 34 ? -25.012 22.420 13.122 1.00 3.50 34 ALA B N 1
ATOM 756 C CA . ALA B 1 34 ? -23.826 21.712 12.705 1.00 2.26 34 ALA B CA 1
ATOM 757 C C . ALA B 1 34 ? -24.148 20.823 11.499 1.00 4.51 34 ALA B C 1
ATOM 758 O O . ALA B 1 34 ? -25.336 20.510 11.281 1.00 4.27 34 ALA B O 1
ATOM 760 N N . TYR B 1 35 ? -23.171 20.477 10.637 1.00 3.70 35 TYR B N 1
ATOM 761 C CA . TYR B 1 35 ? -23.393 19.511 9.566 1.00 2.78 35 TYR B CA 1
ATOM 762 C C . TYR B 1 35 ? -22.049 18.841 9.253 1.00 2.00 35 TYR B C 1
ATOM 763 O O . TYR B 1 35 ? -20.973 19.282 9.687 1.00 2.00 35 TYR B O 1
ATOM 772 N N . VAL B 1 36 ? -22.066 17.727 8.547 1.00 2.00 36 VAL B N 1
ATOM 773 C CA . VAL B 1 36 ? -20.863 16.988 8.239 1.00 2.00 36 VAL B CA 1
ATOM 774 C C . VAL B 1 36 ? -20.262 17.557 6.958 1.00 2.55 36 VAL B C 1
ATOM 775 O O . VAL B 1 36 ? -20.815 17.430 5.874 1.00 2.69 36 VAL B O 1
ATOM 779 N N . LYS B 1 37 ? -19.105 18.200 7.034 1.00 3.66 37 LYS B N 1
ATOM 780 C CA . LYS B 1 37 ? -18.448 18.720 5.840 1.00 4.00 37 LYS B CA 1
ATOM 781 C C . LYS B 1 37 ? -17.545 17.668 5.163 1.00 2.63 37 LYS B C 1
ATOM 782 O O . LYS B 1 37 ? -17.125 17.807 4.014 1.00 3.12 37 LYS B O 1
ATOM 788 N N . ASP B 1 38 ? -17.187 16.554 5.811 1.00 2.00 38 ASP B N 1
ATOM 789 C CA . ASP B 1 38 ? -16.324 15.550 5.216 1.00 2.00 38 ASP B CA 1
ATOM 790 C C . ASP B 1 38 ? -16.422 14.308 6.069 1.00 2.19 38 ASP B C 1
ATOM 791 O O . ASP B 1 38 ? -15.921 14.249 7.197 1.00 2.07 38 ASP B O 1
ATOM 796 N N . VAL B 1 39 ? -17.022 13.277 5.495 1.00 2.00 39 VAL B N 1
ATOM 797 C CA . VAL B 1 39 ? -17.233 11.999 6.149 1.00 2.00 39 VAL B CA 1
ATOM 798 C C . VAL B 1 39 ? -15.919 11.255 6.456 1.00 2.68 39 VAL B C 1
ATOM 799 O O . VAL B 1 39 ? -15.884 10.395 7.328 1.00 2.00 39 VAL B O 1
ATOM 803 N N . GLU B 1 40 ? -14.816 11.561 5.753 1.00 2.60 40 GLU B N 1
ATOM 804 C CA . GLU B 1 40 ? -13.517 10.980 6.045 1.00 3.11 40 GLU B CA 1
ATOM 805 C C . GLU B 1 40 ? -12.664 11.936 6.882 1.00 5.07 40 GLU B C 1
ATOM 806 O O . GLU B 1 40 ? -11.481 11.666 7.113 1.00 6.47 40 GLU B O 1
ATOM 812 N N . GLY B 1 41 ? -13.221 13.054 7.380 1.00 4.44 41 GLY B N 1
ATOM 813 C CA . GLY B 1 41 ? -12.491 14.086 8.094 1.00 2.82 41 GLY B CA 1
ATOM 814 C C . GLY B 1 41 ? -12.185 13.775 9.553 1.00 3.19 41 GLY B C 1
ATOM 815 O O . GLY B 1 41 ? -11.809 14.676 10.304 1.00 2.57 41 GLY B O 1
ATOM 816 N N . ALA B 1 42 ? -12.324 12.548 10.032 1.00 3.57 42 ALA B N 1
ATOM 817 C CA . ALA B 1 42 ? -11.982 12.172 11.400 1.00 2.67 42 ALA B CA 1
ATOM 818 C C . ALA B 1 42 ? -11.857 10.664 11.397 1.00 2.00 42 ALA B C 1
ATOM 819 O O . ALA B 1 42 ? -12.281 10.026 10.429 1.00 2.00 42 ALA B O 1
ATOM 821 N N . SER B 1 43 ? -11.189 10.030 12.360 1.00 2.00 43 SER B N 1
ATOM 822 C CA . SER B 1 43 ? -11.151 8.578 12.359 1.00 3.17 43 SER B CA 1
ATOM 823 C C . SER B 1 43 ? -12.486 8.099 12.870 1.00 2.48 43 SER B C 1
ATOM 824 O O . SER B 1 43 ? -13.179 8.904 13.504 1.00 2.40 43 SER B O 1
ATOM 827 N N . GLN B 1 44 ? -12.826 6.829 12.734 1.00 3.96 44 GLN B N 1
ATOM 828 C CA . GLN B 1 44 ? -14.066 6.289 13.233 1.00 7.58 44 GLN B CA 1
ATOM 829 C C . GLN B 1 44 ? -14.210 6.533 14.733 1.00 7.33 44 GLN B C 1
ATOM 830 O O . GLN B 1 44 ? -15.276 6.914 15.212 1.00 5.44 44 GLN B O 1
ATOM 836 N N . GLU B 1 45 ? -13.118 6.405 15.490 1.00 9.93 45 GLU B N 1
ATOM 837 C CA . GLU B 1 45 ? -13.114 6.639 16.940 1.00 11.72 45 GLU B CA 1
ATOM 838 C C . GLU B 1 45 ? -13.342 8.095 17.330 1.00 8.91 45 GLU B C 1
ATOM 839 O O . GLU B 1 45 ? -14.041 8.386 18.323 1.00 8.14 45 GLU B O 1
ATOM 845 N N . GLU B 1 46 ? -12.769 9.019 16.554 1.00 5.51 46 GLU B N 1
ATOM 846 C CA . GLU B 1 46 ? -13.021 10.420 16.807 1.00 5.42 46 GLU B CA 1
ATOM 847 C C . GLU B 1 46 ? -14.482 10.779 16.471 1.00 3.91 46 GLU B C 1
ATOM 848 O O . GLU B 1 46 ? -15.108 11.564 17.195 1.00 2.00 46 GLU B O 1
ATOM 854 N N . VAL B 1 47 ? -15.070 10.186 15.422 1.00 2.63 47 VAL B N 1
ATOM 855 C CA . VAL B 1 47 ? -16.471 10.430 15.103 1.00 3.10 47 VAL B CA 1
ATOM 856 C C . VAL B 1 47 ? -17.347 9.888 16.243 1.00 2.79 47 VAL B C 1
ATOM 857 O O . VAL B 1 47 ? -18.307 10.547 16.663 1.00 2.00 47 VAL B O 1
ATOM 861 N N . GLU B 1 48 ? -17.032 8.725 16.803 1.00 2.85 48 GLU B N 1
ATOM 862 C CA . GLU B 1 48 ? -17.785 8.207 17.939 1.00 6.92 48 GLU B CA 1
ATOM 863 C C . GLU B 1 48 ? -17.715 9.136 19.140 1.00 6.81 48 GLU B C 1
ATOM 864 O O . GLU B 1 48 ? -18.741 9.338 19.810 1.00 6.97 48 GLU B O 1
ATOM 870 N N . GLU B 1 49 ? -16.523 9.704 19.426 1.00 5.09 49 GLU B N 1
ATOM 871 C CA . GLU B 1 49 ? -16.384 10.648 20.516 1.00 3.00 49 GLU B CA 1
ATOM 872 C C . GLU B 1 49 ? -17.391 11.777 20.296 1.00 2.28 49 GLU B C 1
ATOM 873 O O . GLU B 1 49 ? -18.151 12.082 21.216 1.00 2.00 49 GLU B O 1
ATOM 879 N N . ALA B 1 50 ? -17.498 12.325 19.082 1.00 2.00 50 ALA B N 1
ATOM 880 C CA . ALA B 1 50 ? -18.427 13.402 18.807 1.00 2.00 50 ALA B CA 1
ATOM 881 C C . ALA B 1 50 ? -19.889 12.966 18.926 1.00 3.18 50 ALA B C 1
ATOM 882 O O . ALA B 1 50 ? -20.692 13.669 19.554 1.00 2.00 50 ALA B O 1
ATOM 884 N N . MET B 1 51 ? -20.257 11.793 18.397 1.00 2.44 51 MET B N 1
ATOM 885 C CA . MET B 1 51 ? -21.605 11.252 18.499 1.00 3.13 51 MET B CA 1
ATOM 886 C C . MET B 1 51 ? -22.070 11.012 19.925 1.00 4.11 51 MET B C 1
ATOM 887 O O . MET B 1 51 ? -23.196 11.372 20.289 1.00 4.47 51 MET B O 1
ATOM 892 N N . ASP B 1 52 ? -21.211 10.385 20.732 1.00 3.73 52 ASP B N 1
ATOM 893 C CA . ASP B 1 52 ? -21.497 10.093 22.126 1.00 3.57 52 ASP B CA 1
ATOM 894 C C . ASP B 1 52 ? -21.526 11.345 22.966 1.00 2.19 52 ASP B C 1
ATOM 895 O O . ASP B 1 52 ? -22.261 11.388 23.938 1.00 3.29 52 ASP B O 1
ATOM 900 N N . THR B 1 53 ? -20.731 12.361 22.638 1.00 2.00 53 THR B N 1
ATOM 901 C CA . THR B 1 53 ? -20.780 13.627 23.325 1.00 2.38 53 THR B CA 1
ATOM 902 C C . THR B 1 53 ? -21.981 14.470 22.945 1.00 3.25 53 THR B C 1
ATOM 903 O O . THR B 1 53 ? -22.393 15.267 23.799 1.00 6.01 53 THR B O 1
ATOM 907 N N . CYS B 1 54 ? -22.576 14.322 21.754 1.00 3.33 54 CYS B N 1
ATOM 908 C CA . CYS B 1 54 ? -23.677 15.173 21.339 1.00 4.19 54 CYS B CA 1
ATOM 909 C C . CYS B 1 54 ? -24.800 15.229 22.375 1.00 4.03 54 CYS B C 1
ATOM 910 O O . CYS B 1 54 ? -25.507 14.232 22.500 1.00 6.33 54 CYS B O 1
ATOM 913 N N . PRO B 1 55 ? -25.066 16.340 23.087 1.00 4.55 55 PRO B N 1
ATOM 914 C CA . PRO B 1 55 ? -26.128 16.453 24.098 1.00 4.32 55 PRO B CA 1
ATOM 915 C C . PRO B 1 55 ? -27.529 16.042 23.669 1.00 4.68 55 PRO B C 1
ATOM 916 O O . PRO B 1 55 ? -28.320 15.558 24.469 1.00 4.71 55 PRO B O 1
ATOM 920 N N . VAL B 1 56 ? -27.886 16.220 22.389 1.00 4.35 56 VAL B N 1
ATOM 921 C CA . VAL B 1 56 ? -29.189 15.788 21.917 1.00 4.10 56 VAL B CA 1
ATOM 922 C C . VAL B 1 56 ? -29.170 14.531 21.070 1.00 3.59 56 VAL B C 1
ATOM 923 O O . VAL B 1 56 ? -30.192 14.185 20.479 1.00 2.18 56 VAL B O 1
ATOM 927 N N . GLN B 1 57 ? -28.046 13.805 21.018 1.00 3.55 57 GLN B N 1
ATOM 928 C CA . GLN B 1 57 ? -27.905 12.592 20.219 1.00 3.70 57 GLN B CA 1
ATOM 929 C C . GLN B 1 57 ? -28.478 12.703 18.802 1.00 4.41 57 GLN B C 1
ATOM 930 O O . GLN B 1 57 ? -29.271 11.889 18.309 1.00 3.89 57 GLN B O 1
ATOM 936 N N . CYS B 1 58 ? -28.077 13.786 18.118 1.00 4.98 58 CYS B N 1
ATOM 937 C CA . CYS B 1 58 ? -28.662 14.086 16.815 1.00 3.62 58 CYS B CA 1
ATOM 938 C C . CYS B 1 58 ? -27.714 13.788 15.660 1.00 3.87 58 CYS B C 1
ATOM 939 O O . CYS B 1 58 ? -28.082 14.001 14.489 1.00 2.90 58 CYS B O 1
ATOM 942 N N . ILE B 1 59 ? -26.548 13.189 15.929 1.00 2.80 59 ILE B N 1
ATOM 943 C CA . ILE B 1 59 ? -25.590 12.826 14.905 1.00 3.09 59 ILE B CA 1
ATOM 944 C C . ILE B 1 59 ? -25.836 11.328 14.702 1.00 3.45 59 ILE B C 1
ATOM 945 O O . ILE B 1 59 ? -25.732 10.531 15.647 1.00 2.33 59 ILE B O 1
ATOM 950 N N . HIS B 1 60 ? -26.185 10.900 13.483 1.00 3.50 60 HIS B N 1
ATOM 951 C CA . HIS B 1 60 ? -26.531 9.509 13.261 1.00 3.57 60 HIS B CA 1
ATOM 952 C C . HIS B 1 60 ? -25.694 8.877 12.167 1.00 5.06 60 HIS B C 1
ATOM 953 O O . HIS B 1 60 ? -25.134 9.555 11.306 1.00 4.64 60 HIS B O 1
ATOM 960 N N . TRP B 1 61 ? -25.595 7.556 12.259 1.00 4.80 61 TRP B N 1
ATOM 961 C CA . TRP B 1 61 ? -25.034 6.715 11.231 1.00 7.13 61 TRP B CA 1
ATOM 962 C C . TRP B 1 61 ? -26.147 6.572 10.218 1.00 10.90 61 TRP B C 1
ATOM 963 O O . TRP B 1 61 ? -27.338 6.640 10.567 1.00 10.98 61 TRP B O 1
ATOM 974 N N . GLU B 1 62 ? -25.809 6.380 8.961 1.00 15.84 62 GLU B N 1
ATOM 975 C CA . GLU B 1 62 ? -26.844 6.129 8.006 1.00 22.13 62 GLU B CA 1
ATOM 976 C C . GLU B 1 62 ? -27.030 4.625 8.088 1.00 26.59 62 GLU B C 1
ATOM 977 O O . GLU B 1 62 ? -26.055 3.861 8.081 1.00 28.45 62 GLU B O 1
ATOM 983 N N . ASP B 1 63 ? -28.329 4.353 8.260 1.00 29.88 63 ASP B N 1
ATOM 984 C CA . ASP B 1 63 ? -29.007 3.059 8.360 1.00 36.19 63 ASP B CA 1
ATOM 985 C C . ASP B 1 63 ? -29.618 2.850 9.749 1.00 37.81 63 ASP B C 1
ATOM 986 O O . ASP B 1 63 ? -30.314 1.853 9.949 1.00 39.07 63 ASP B O 1
ATOM 991 N N . GLU B 1 64 ? -29.388 3.766 10.708 1.00 38.78 64 GLU B N 1
ATOM 992 C CA . GLU B 1 64 ? -29.914 3.667 12.060 1.00 39.22 64 GLU B CA 1
ATOM 993 C C . GLU B 1 64 ? -31.429 3.466 12.157 1.00 40.71 64 GLU B C 1
ATOM 994 O O . GLU B 1 64 ? -32.171 4.334 11.680 1.00 42.66 64 GLU B O 1
#